Protein AF-A0A2P6FY05-F1 (afdb_monomer_lite)

Structure (mmCIF, N/CA/C/O backbone):
data_AF-A0A2P6FY05-F1
#
_entry.id   AF-A0A2P6FY05-F1
#
loop_
_atom_site.group_PDB
_atom_site.id
_atom_site.type_symbol
_atom_site.label_atom_id
_atom_site.label_alt_id
_atom_site.label_comp_id
_atom_site.label_asym_id
_atom_site.label_entity_id
_atom_site.label_seq_id
_atom_site.pdbx_PDB_ins_code
_atom_site.Cartn_x
_atom_site.Cartn_y
_atom_site.Cartn_z
_atom_site.occupancy
_atom_site.B_iso_or_equiv
_atom_site.auth_seq_id
_atom_site.auth_comp_id
_atom_site.auth_asym_id
_atom_site.auth_atom_id
_atom_site.pdbx_PDB_model_num
ATOM 1 N N . MET A 1 1 ? 7.593 13.419 13.887 1.00 57.44 1 MET A N 1
ATOM 2 C CA . MET A 1 1 ? 7.331 12.000 13.558 1.00 57.44 1 MET A CA 1
ATOM 3 C C . MET A 1 1 ? 6.502 11.847 12.281 1.00 57.44 1 MET A C 1
ATOM 5 O O . MET A 1 1 ? 6.950 11.138 11.397 1.00 57.44 1 MET A O 1
ATOM 9 N N . VAL A 1 2 ? 5.374 12.557 12.122 1.00 57.94 2 VAL A N 1
ATOM 10 C CA . VAL A 1 2 ? 4.539 12.503 10.896 1.00 57.94 2 VAL A CA 1
ATOM 11 C C . VAL A 1 2 ? 5.291 12.949 9.630 1.00 57.94 2 VAL A C 1
ATOM 13 O O . VAL A 1 2 ? 5.242 12.262 8.617 1.00 57.94 2 VAL A O 1
ATOM 16 N N . ILE A 1 3 ? 6.072 14.034 9.713 1.00 67.88 3 ILE A N 1
ATOM 17 C CA . ILE A 1 3 ? 6.825 14.588 8.569 1.00 67.88 3 ILE A CA 1
ATOM 18 C C . ILE A 1 3 ? 7.816 13.565 7.987 1.00 67.88 3 ILE A C 1
ATOM 20 O O . ILE A 1 3 ? 7.919 13.428 6.775 1.00 67.88 3 ILE A O 1
ATOM 24 N N . SER A 1 4 ? 8.498 12.799 8.845 1.00 71.50 4 SER A N 1
ATOM 25 C CA . SER A 1 4 ? 9.454 11.770 8.421 1.00 71.50 4 SER A CA 1
ATOM 26 C C . SER A 1 4 ? 8.785 10.608 7.682 1.00 71.50 4 SER A C 1
ATOM 28 O O . SER A 1 4 ? 9.407 9.996 6.825 1.00 71.50 4 SER A O 1
ATOM 30 N N . PHE A 1 5 ? 7.526 10.292 7.995 1.00 69.69 5 PHE A N 1
ATOM 31 C CA . PHE A 1 5 ? 6.798 9.220 7.316 1.00 69.69 5 PHE A CA 1
ATOM 32 C C . PHE A 1 5 ? 6.346 9.657 5.918 1.00 69.69 5 PHE A C 1
ATOM 34 O O . PHE A 1 5 ? 6.522 8.919 4.953 1.00 69.69 5 PHE A O 1
ATOM 41 N N . SER A 1 6 ? 5.836 10.887 5.794 1.00 71.75 6 SER A N 1
ATOM 42 C CA . SER A 1 6 ? 5.422 11.456 4.508 1.00 71.75 6 SER A CA 1
ATOM 43 C C . SER A 1 6 ? 6.583 11.586 3.523 1.00 71.75 6 SER A C 1
ATOM 45 O O . SER A 1 6 ? 6.415 11.278 2.348 1.00 71.75 6 SER A O 1
ATOM 47 N N . THR A 1 7 ? 7.776 11.983 3.980 1.00 77.06 7 THR A N 1
ATOM 48 C CA . THR A 1 7 ? 8.947 12.079 3.095 1.00 77.06 7 THR A CA 1
ATOM 49 C C . THR A 1 7 ? 9.402 10.710 2.599 1.00 77.06 7 THR A C 1
ATOM 51 O O . THR A 1 7 ? 9.647 10.548 1.405 1.00 77.06 7 THR A O 1
ATOM 54 N N . PHE A 1 8 ? 9.452 9.704 3.477 1.00 77.62 8 PHE A N 1
ATOM 55 C CA . PHE A 1 8 ? 9.765 8.326 3.087 1.00 77.62 8 PHE A CA 1
ATOM 56 C C . PHE A 1 8 ? 8.740 7.752 2.104 1.00 77.62 8 PHE A C 1
ATOM 58 O O . PHE A 1 8 ? 9.126 7.087 1.140 1.00 77.62 8 PHE A O 1
ATOM 65 N N . PHE A 1 9 ? 7.454 8.035 2.321 1.00 73.06 9 PHE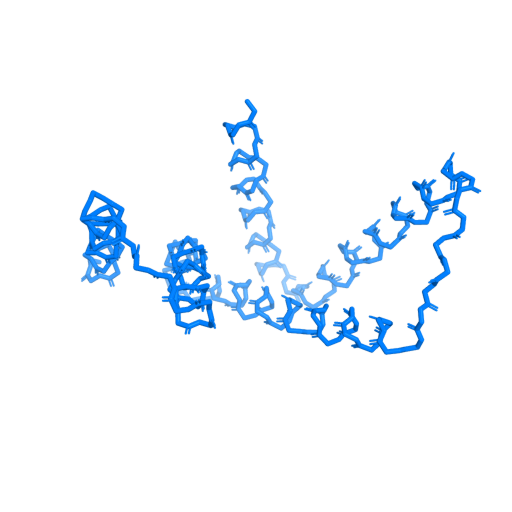 A N 1
ATOM 66 C CA . PHE A 1 9 ? 6.373 7.649 1.419 1.00 73.06 9 PHE A C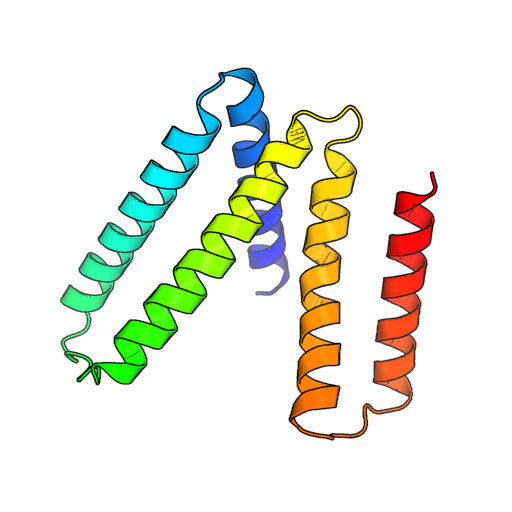A 1
ATOM 67 C C . PHE A 1 9 ? 6.572 8.265 0.029 1.00 73.06 9 PHE A C 1
ATOM 69 O O . PHE A 1 9 ? 6.672 7.526 -0.947 1.00 73.06 9 PHE A O 1
ATOM 76 N N . SER A 1 10 ? 6.735 9.589 -0.069 1.00 76.56 10 SER A N 1
ATOM 77 C CA . SER A 1 10 ? 6.911 10.274 -1.357 1.00 76.56 10 SER A CA 1
ATOM 78 C C . SER A 1 10 ? 8.157 9.812 -2.116 1.00 76.56 10 SER A C 1
ATOM 80 O O . SER A 1 10 ? 8.091 9.588 -3.323 1.00 76.56 10 SER A O 1
ATOM 82 N N . ILE A 1 11 ? 9.282 9.614 -1.417 1.00 78.62 11 ILE A N 1
ATOM 83 C CA . ILE A 1 11 ? 10.525 9.109 -2.025 1.00 78.62 11 ILE A CA 1
ATOM 84 C C . ILE A 1 11 ? 10.318 7.696 -2.578 1.00 78.62 11 ILE A C 1
ATOM 86 O O . ILE A 1 11 ? 10.708 7.411 -3.710 1.00 78.62 11 ILE A O 1
ATOM 90 N N . SER A 1 12 ? 9.671 6.822 -1.806 1.00 75.75 12 SER A N 1
ATOM 91 C CA . SER A 1 12 ? 9.385 5.450 -2.236 1.00 75.75 12 SER A CA 1
ATOM 92 C C . SER A 1 12 ? 8.446 5.423 -3.443 1.00 75.75 12 SER A C 1
ATOM 94 O O . SER A 1 12 ? 8.657 4.632 -4.359 1.00 75.75 12 SER A O 1
ATOM 96 N N . PHE A 1 13 ? 7.457 6.323 -3.486 1.00 71.56 13 PHE A N 1
ATOM 97 C CA . PHE A 1 13 ? 6.534 6.444 -4.614 1.00 71.56 13 PHE A CA 1
ATOM 98 C C . PHE A 1 13 ? 7.208 6.901 -5.897 1.00 71.56 13 PHE A C 1
ATOM 100 O O . PHE A 1 13 ? 7.016 6.282 -6.944 1.00 71.56 13 PHE A O 1
ATOM 107 N N . HIS A 1 14 ? 8.040 7.933 -5.806 1.00 74.12 14 HIS A N 1
ATOM 108 C CA . HIS A 1 14 ? 8.796 8.428 -6.948 1.00 74.12 14 HIS A CA 1
ATOM 109 C C . HIS A 1 14 ? 9.760 7.360 -7.493 1.00 74.12 14 HIS A C 1
ATOM 111 O O . HIS A 1 14 ? 9.848 7.147 -8.700 1.00 74.12 14 HIS A O 1
ATOM 117 N N . LEU A 1 15 ? 10.453 6.632 -6.608 1.00 72.88 15 LEU A N 1
ATOM 118 C CA . LEU A 1 15 ? 11.326 5.522 -7.007 1.00 72.88 15 LEU A CA 1
ATOM 119 C C . LEU A 1 15 ? 10.545 4.355 -7.627 1.00 72.88 15 LEU A C 1
ATOM 121 O O . LEU A 1 15 ? 11.023 3.763 -8.593 1.00 72.88 15 LEU A O 1
ATOM 125 N N . GLY A 1 16 ? 9.353 4.047 -7.109 1.00 68.12 16 GLY A N 1
ATOM 126 C CA . GLY A 1 16 ? 8.476 3.006 -7.645 1.00 68.12 16 GLY A CA 1
ATOM 127 C C . GLY A 1 16 ? 7.968 3.319 -9.052 1.00 68.12 16 GLY A C 1
ATOM 128 O O . GLY A 1 16 ? 8.025 2.454 -9.920 1.00 68.12 16 GLY A O 1
ATOM 129 N N . GLN A 1 17 ? 7.544 4.560 -9.312 1.00 66.75 17 GLN A N 1
ATOM 130 C CA . GLN A 1 17 ? 7.111 4.977 -10.651 1.00 66.75 17 GLN A CA 1
ATOM 131 C C . GLN A 1 17 ? 8.270 5.022 -11.657 1.00 66.75 17 GLN A C 1
ATOM 133 O O . GLN A 1 17 ? 8.097 4.656 -12.814 1.00 66.75 17 GLN A O 1
ATOM 138 N N . ASN A 1 18 ? 9.485 5.381 -11.233 1.00 67.50 18 ASN A N 1
ATOM 139 C CA . ASN A 1 18 ? 10.642 5.426 -12.135 1.00 67.50 18 ASN A CA 1
ATOM 140 C C . ASN A 1 18 ? 11.061 4.032 -12.667 1.00 67.50 18 ASN A C 1
ATOM 142 O O . ASN A 1 18 ? 11.731 3.922 -13.690 1.00 67.50 18 ASN A O 1
ATOM 146 N N . GLN A 1 19 ? 10.652 2.945 -12.002 1.00 58.19 19 GLN A N 1
ATOM 147 C CA . GLN A 1 19 ? 10.933 1.561 -12.426 1.00 58.19 19 GLN A CA 1
ATOM 148 C C . GLN A 1 19 ? 10.089 1.116 -13.636 1.00 58.19 19 GLN A C 1
ATOM 150 O O . GLN A 1 19 ? 10.451 0.153 -14.316 1.00 58.19 19 GLN A O 1
ATOM 155 N N . ILE A 1 20 ? 8.998 1.831 -13.925 1.00 56.75 20 ILE A N 1
ATOM 156 C CA . ILE A 1 20 ? 8.106 1.613 -15.075 1.00 56.75 20 ILE A CA 1
ATOM 157 C C . ILE A 1 20 ? 8.835 1.886 -16.389 1.00 56.75 20 ILE A C 1
ATOM 159 O O . ILE A 1 20 ? 8.754 1.098 -17.325 1.00 56.75 20 ILE A O 1
ATOM 163 N N . VAL A 1 21 ? 9.651 2.945 -16.419 1.00 58.06 21 VAL A N 1
ATOM 164 C CA . VAL A 1 21 ? 10.449 3.350 -17.590 1.00 58.06 21 VAL A CA 1
ATOM 165 C C . VAL A 1 21 ? 11.444 2.256 -18.014 1.00 58.06 21 VAL A C 1
ATOM 167 O O . VAL A 1 21 ? 11.869 2.208 -19.165 1.00 58.06 21 VAL A O 1
ATOM 170 N N . ILE A 1 22 ? 11.790 1.345 -17.098 1.00 58.59 22 ILE A N 1
ATOM 171 C CA . ILE A 1 22 ? 12.755 0.254 -17.300 1.00 58.59 22 ILE A CA 1
ATOM 172 C C . ILE A 1 22 ? 12.037 -1.088 -17.593 1.00 58.59 22 ILE A C 1
ATOM 174 O O . ILE A 1 22 ? 12.682 -2.075 -17.931 1.00 58.59 22 ILE A O 1
ATOM 178 N N . GLY A 1 23 ? 10.699 -1.152 -17.503 1.00 56.19 23 GLY A N 1
ATOM 179 C CA . GLY A 1 23 ? 9.902 -2.338 -17.860 1.00 56.19 23 GLY A CA 1
ATOM 180 C C . GLY A 1 23 ? 9.908 -3.486 -16.837 1.00 56.19 23 GLY A C 1
ATOM 181 O O . GLY A 1 23 ? 9.444 -4.584 -17.140 1.00 56.19 23 GLY A O 1
ATOM 182 N N . HIS A 1 24 ? 10.404 -3.261 -15.614 1.00 60.25 24 HIS A N 1
ATOM 183 C CA . HIS A 1 24 ? 10.550 -4.291 -14.568 1.00 60.25 24 HIS A CA 1
ATOM 184 C C . HIS A 1 24 ? 9.558 -4.142 -13.396 1.00 60.25 24 HIS A C 1
ATOM 186 O O . HIS A 1 24 ? 9.867 -4.494 -12.258 1.00 60.25 24 HIS A O 1
ATOM 192 N N . GLU A 1 25 ? 8.345 -3.655 -13.653 1.00 62.16 25 GLU A N 1
ATOM 193 C CA . GLU A 1 25 ? 7.341 -3.317 -12.624 1.00 62.16 25 GLU A CA 1
ATOM 194 C C . GLU A 1 25 ? 7.009 -4.487 -11.682 1.00 62.16 25 GLU A C 1
ATOM 196 O O . GLU A 1 25 ? 7.051 -4.369 -10.455 1.00 62.16 25 GLU A O 1
ATOM 201 N N . ILE A 1 26 ? 6.756 -5.659 -12.264 1.00 64.06 26 ILE A N 1
ATOM 202 C CA . ILE A 1 26 ? 6.406 -6.883 -11.530 1.00 64.06 26 ILE A CA 1
ATOM 203 C C . ILE A 1 26 ? 7.611 -7.430 -10.753 1.00 64.06 26 ILE A C 1
ATOM 205 O O . ILE A 1 26 ? 7.464 -7.938 -9.641 1.00 64.06 26 ILE A O 1
ATOM 209 N N . SER A 1 27 ? 8.815 -7.294 -11.314 1.00 65.00 27 SER A N 1
ATOM 210 C CA . SER A 1 27 ? 10.050 -7.765 -10.675 1.00 65.00 27 SER A CA 1
ATOM 211 C C . SER A 1 27 ? 10.405 -6.902 -9.464 1.00 65.00 27 SER A C 1
ATOM 213 O O . SER A 1 27 ? 10.737 -7.428 -8.404 1.00 65.00 27 SER A O 1
ATOM 215 N N . SER A 1 28 ? 10.267 -5.581 -9.588 1.00 68.69 28 SER A N 1
ATOM 216 C CA . SER A 1 28 ? 10.575 -4.624 -8.524 1.00 68.69 28 SER A CA 1
ATOM 217 C C . SER A 1 28 ? 9.679 -4.815 -7.297 1.00 68.69 28 SER A C 1
ATOM 219 O O . SER A 1 28 ? 10.172 -4.914 -6.171 1.00 68.69 28 SER A O 1
ATOM 221 N N . ASN A 1 29 ? 8.368 -4.986 -7.509 1.00 70.06 29 ASN A N 1
ATOM 222 C CA . ASN A 1 29 ? 7.427 -5.236 -6.415 1.00 70.06 29 ASN A CA 1
ATOM 223 C C . ASN A 1 29 ? 7.731 -6.569 -5.700 1.00 70.06 29 ASN A C 1
ATOM 225 O O . ASN A 1 29 ? 7.688 -6.650 -4.472 1.00 70.06 29 ASN A O 1
ATOM 229 N N . PHE A 1 30 ? 8.129 -7.603 -6.449 1.00 71.75 30 PHE A N 1
ATOM 230 C CA . PHE A 1 30 ? 8.544 -8.883 -5.872 1.00 71.75 30 PHE A CA 1
ATOM 231 C C . PHE A 1 30 ? 9.800 -8.751 -4.992 1.00 71.75 30 PHE A C 1
ATOM 233 O O . PHE A 1 30 ? 9.811 -9.232 -3.855 1.00 71.75 30 PHE A O 1
ATOM 240 N N . PHE A 1 31 ? 10.829 -8.036 -5.461 1.00 74.88 31 PHE A N 1
ATOM 241 C CA . PHE A 1 31 ? 12.046 -7.782 -4.678 1.00 74.88 31 PHE A CA 1
ATOM 242 C C . PHE A 1 31 ? 11.786 -6.926 -3.434 1.00 74.88 31 PHE A C 1
ATOM 244 O O . PHE A 1 31 ? 12.323 -7.229 -2.366 1.00 74.88 31 PHE A O 1
ATOM 251 N N . ALA A 1 32 ? 10.923 -5.911 -3.526 1.00 75.19 32 ALA A N 1
ATOM 252 C CA . ALA A 1 32 ? 10.532 -5.095 -2.377 1.00 75.19 32 ALA A CA 1
ATOM 253 C C . ALA A 1 32 ? 9.849 -5.937 -1.283 1.00 75.19 32 ALA A C 1
ATOM 255 O O . ALA A 1 32 ? 10.127 -5.770 -0.092 1.00 75.19 32 ALA A O 1
ATOM 256 N N . ARG A 1 33 ? 9.000 -6.897 -1.671 1.00 76.69 33 ARG A N 1
ATOM 257 C CA . ARG A 1 33 ? 8.333 -7.809 -0.727 1.00 76.69 33 ARG A CA 1
ATOM 258 C C . ARG A 1 33 ? 9.284 -8.852 -0.146 1.00 76.69 33 ARG A C 1
ATOM 260 O O . ARG A 1 33 ? 9.203 -9.116 1.051 1.00 76.69 33 ARG A O 1
ATOM 267 N N . LEU A 1 34 ? 10.223 -9.383 -0.932 1.00 79.31 34 LEU A N 1
ATOM 268 C CA . LEU A 1 34 ? 11.296 -10.237 -0.408 1.00 79.31 34 LEU A CA 1
ATOM 269 C C . LEU A 1 34 ? 12.135 -9.501 0.642 1.00 79.31 34 LEU A C 1
ATOM 271 O O . LEU A 1 34 ? 12.362 -10.037 1.726 1.00 79.31 34 LEU A O 1
ATOM 275 N N . ALA A 1 35 ? 12.528 -8.255 0.367 1.00 81.69 35 ALA A N 1
ATOM 276 C CA . ALA A 1 35 ? 13.256 -7.426 1.325 1.00 81.69 35 ALA A CA 1
ATOM 277 C C . ALA A 1 35 ? 12.449 -7.197 2.617 1.00 81.69 35 ALA A C 1
ATOM 279 O O . ALA A 1 35 ? 13.001 -7.302 3.714 1.00 81.69 35 ALA A O 1
ATOM 280 N N . ALA A 1 36 ? 11.137 -6.960 2.505 1.00 81.25 36 ALA A N 1
ATOM 281 C CA . ALA A 1 36 ? 10.251 -6.817 3.659 1.00 81.25 36 ALA A CA 1
ATOM 282 C C . ALA A 1 36 ? 10.144 -8.109 4.491 1.00 81.25 36 ALA A C 1
ATOM 284 O O . ALA A 1 36 ? 10.201 -8.044 5.719 1.00 81.25 36 ALA A O 1
ATOM 285 N N . ILE A 1 37 ? 10.041 -9.281 3.849 1.00 83.81 37 ILE A N 1
ATOM 286 C CA . ILE A 1 37 ? 10.024 -10.588 4.533 1.00 83.81 37 ILE A CA 1
ATOM 287 C C . ILE A 1 37 ? 11.351 -10.835 5.256 1.00 83.81 37 ILE A C 1
ATOM 289 O O . ILE A 1 37 ? 11.344 -11.264 6.407 1.00 83.81 37 ILE A O 1
ATOM 293 N N . ILE A 1 38 ? 12.484 -10.528 4.617 1.00 84.44 38 ILE A N 1
ATOM 294 C CA . ILE A 1 38 ? 13.816 -10.662 5.223 1.00 84.44 38 ILE A CA 1
ATOM 295 C C . ILE A 1 38 ? 13.936 -9.758 6.454 1.00 84.44 38 ILE A C 1
ATOM 297 O O . ILE A 1 38 ? 14.351 -10.220 7.514 1.00 84.44 38 ILE A O 1
ATOM 301 N N . LEU A 1 39 ? 13.524 -8.491 6.353 1.00 85.00 39 LEU A N 1
ATOM 302 C CA . LEU A 1 39 ? 13.518 -7.562 7.487 1.00 85.00 39 LEU A CA 1
ATOM 303 C C . LEU A 1 39 ? 12.597 -8.032 8.617 1.00 85.00 39 LEU A C 1
ATOM 305 O O . LEU A 1 39 ? 12.993 -7.975 9.782 1.00 85.00 39 LEU A O 1
ATOM 309 N N . LEU A 1 40 ? 11.402 -8.529 8.289 1.00 82.31 40 LEU A N 1
ATOM 310 C CA . LEU A 1 40 ? 10.480 -9.111 9.266 1.00 82.31 40 LEU A CA 1
ATOM 311 C C . LEU A 1 40 ? 11.082 -10.333 9.956 1.00 82.31 40 LEU A C 1
ATOM 313 O O . LEU A 1 40 ? 10.969 -10.443 11.173 1.00 82.31 40 LEU A O 1
ATOM 317 N N . LEU A 1 41 ? 11.755 -11.216 9.215 1.00 82.38 41 LE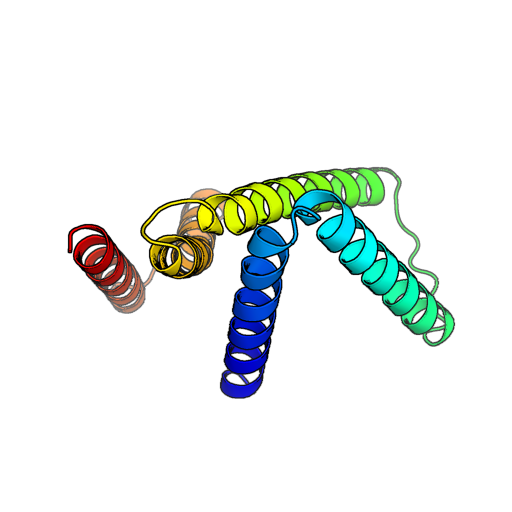U A N 1
ATOM 318 C CA . LEU A 1 41 ? 12.456 -12.370 9.777 1.00 82.38 41 LEU A CA 1
ATOM 319 C C . LEU A 1 41 ? 13.589 -11.931 10.702 1.00 82.38 41 LEU A C 1
ATOM 321 O O . LEU A 1 41 ? 13.656 -12.418 11.824 1.00 82.38 41 LEU A O 1
ATOM 325 N N . ILE A 1 42 ? 14.425 -10.973 10.291 1.00 85.12 42 ILE A N 1
ATOM 326 C CA . ILE A 1 42 ? 15.502 -10.418 11.129 1.00 85.12 42 ILE A CA 1
ATOM 327 C C . ILE A 1 42 ? 14.925 -9.824 12.418 1.00 85.12 42 ILE A C 1
ATOM 329 O O . ILE A 1 42 ? 15.429 -10.085 13.513 1.00 85.12 42 ILE A O 1
ATOM 333 N N . PHE A 1 43 ? 13.849 -9.043 12.309 1.00 81.88 43 PHE A N 1
ATOM 334 C CA . PHE A 1 43 ? 13.209 -8.424 13.464 1.00 81.88 43 PHE A CA 1
ATOM 335 C C . PHE A 1 43 ? 12.555 -9.467 14.377 1.00 81.88 43 PHE A C 1
ATOM 337 O O . PHE A 1 43 ? 12.705 -9.393 15.595 1.00 81.88 43 PHE A O 1
ATOM 344 N N . SER A 1 44 ? 11.898 -10.474 13.798 1.00 77.75 44 SER A N 1
ATOM 345 C CA . SER A 1 44 ? 11.306 -11.597 14.527 1.00 77.75 44 SER A CA 1
ATOM 346 C C . SER A 1 44 ? 12.356 -12.495 15.174 1.00 77.75 44 SER A C 1
ATOM 348 O O . SER A 1 44 ? 12.063 -13.095 16.196 1.00 77.75 44 SER A O 1
ATOM 350 N N . PHE A 1 45 ? 13.558 -12.609 14.610 1.00 76.75 45 PHE A N 1
ATOM 351 C CA . PHE A 1 45 ? 14.643 -13.385 15.210 1.00 76.75 45 PHE A CA 1
ATOM 352 C C . PHE A 1 45 ? 15.277 -12.636 16.386 1.00 76.75 45 PHE A C 1
ATOM 354 O O . PHE A 1 45 ? 15.708 -13.242 17.364 1.00 76.75 45 PHE A O 1
ATOM 361 N N . ARG A 1 46 ? 15.303 -11.298 16.311 1.00 79.94 46 ARG A N 1
ATOM 362 C CA . ARG A 1 46 ? 15.790 -10.431 17.391 1.00 79.94 46 ARG A CA 1
ATOM 363 C C . ARG A 1 46 ? 14.797 -10.316 18.550 1.00 79.94 46 ARG A C 1
ATOM 365 O O . ARG A 1 46 ? 15.220 -10.123 19.685 1.00 79.94 46 ARG A O 1
ATOM 372 N N . ASN A 1 47 ? 13.499 -10.444 18.277 1.00 70.38 47 ASN A N 1
ATOM 373 C CA . ASN A 1 47 ? 12.452 -10.485 19.293 1.00 70.38 47 ASN A CA 1
ATOM 374 C C . ASN A 1 47 ? 12.116 -11.945 19.639 1.00 70.38 47 ASN A C 1
ATOM 376 O O . ASN A 1 47 ? 11.415 -12.624 18.902 1.00 70.38 47 ASN A O 1
ATOM 380 N N . THR A 1 48 ? 12.556 -12.429 20.799 1.00 56.97 48 THR A N 1
ATOM 381 C CA . THR A 1 48 ? 12.386 -13.824 21.265 1.00 56.97 48 THR A CA 1
ATOM 382 C C . THR A 1 48 ? 10.944 -14.225 21.615 1.00 56.97 48 THR A C 1
ATOM 384 O O . THR A 1 48 ? 10.704 -15.295 22.175 1.00 56.97 48 THR A O 1
ATOM 387 N N . HIS A 1 49 ? 9.955 -13.400 21.274 1.00 60.44 49 HIS A N 1
ATOM 388 C CA . HIS A 1 49 ? 8.545 -13.752 21.367 1.00 60.44 49 HIS A CA 1
ATOM 389 C C . HIS A 1 49 ? 8.074 -14.331 20.036 1.00 60.44 49 HIS A C 1
ATOM 391 O O . HIS A 1 49 ? 7.584 -13.610 19.167 1.00 60.44 49 HIS A O 1
ATOM 397 N N . PHE A 1 50 ? 8.177 -15.654 19.898 1.00 57.12 50 PHE A N 1
ATOM 398 C CA . PHE A 1 50 ? 7.470 -16.373 18.842 1.00 57.12 50 PHE A CA 1
ATOM 399 C C . PHE A 1 50 ? 5.971 -16.085 18.973 1.00 57.12 50 PHE A C 1
ATOM 401 O O . PHE A 1 50 ? 5.300 -16.556 19.897 1.00 57.12 50 PHE A O 1
ATOM 408 N N . LEU A 1 51 ? 5.446 -15.270 18.058 1.00 64.25 51 LEU A N 1
ATOM 409 C CA . LEU A 1 51 ? 4.020 -15.000 17.953 1.00 64.25 51 LEU A CA 1
ATOM 410 C C . LEU A 1 51 ? 3.320 -16.326 17.647 1.00 64.25 51 LEU A C 1
ATOM 412 O O . LEU A 1 51 ? 3.499 -16.903 16.575 1.00 64.25 51 LEU A O 1
ATOM 416 N N . LYS A 1 52 ? 2.522 -16.828 18.596 1.00 69.94 52 LYS A N 1
ATOM 417 C CA . LYS A 1 52 ? 1.612 -17.955 18.357 1.00 69.94 52 LYS A CA 1
ATOM 418 C C . LYS A 1 52 ? 0.515 -17.491 17.402 1.00 69.94 52 LYS A C 1
ATOM 420 O O . LYS A 1 52 ? -0.543 -17.033 17.829 1.00 69.94 52 LYS A O 1
ATOM 425 N N . LEU A 1 53 ? 0.800 -17.580 16.110 1.00 69.81 53 LEU A N 1
ATOM 426 C CA . LEU A 1 53 ? -0.131 -17.243 15.046 1.00 69.81 53 LEU A CA 1
ATOM 427 C C . LEU A 1 53 ? -1.138 -18.381 14.891 1.00 69.81 53 LEU A C 1
ATOM 429 O O . LEU A 1 53 ? -0.773 -19.538 14.686 1.00 69.81 53 LEU A O 1
ATOM 433 N N . ARG A 1 54 ? -2.424 -18.055 14.995 1.00 83.62 54 ARG A N 1
ATOM 434 C CA . ARG A 1 54 ? -3.494 -19.002 14.663 1.00 83.62 54 ARG A CA 1
ATOM 435 C C . ARG A 1 54 ? -3.616 -19.102 13.137 1.00 83.62 54 ARG A C 1
ATOM 437 O O . ARG A 1 54 ? -3.428 -18.089 12.463 1.00 83.62 54 ARG A O 1
ATOM 444 N N . PRO A 1 55 ? -4.024 -20.252 12.576 1.00 81.75 55 PRO A N 1
ATOM 445 C CA . PRO A 1 55 ? -4.175 -20.411 11.126 1.00 81.75 55 PRO A CA 1
ATOM 446 C C . PRO A 1 55 ? -5.124 -19.371 10.509 1.00 81.75 55 PRO A C 1
ATOM 448 O O . PRO A 1 55 ? -4.864 -18.865 9.423 1.00 81.75 55 PRO A O 1
ATOM 451 N N . ILE A 1 56 ? -6.167 -18.963 11.241 1.00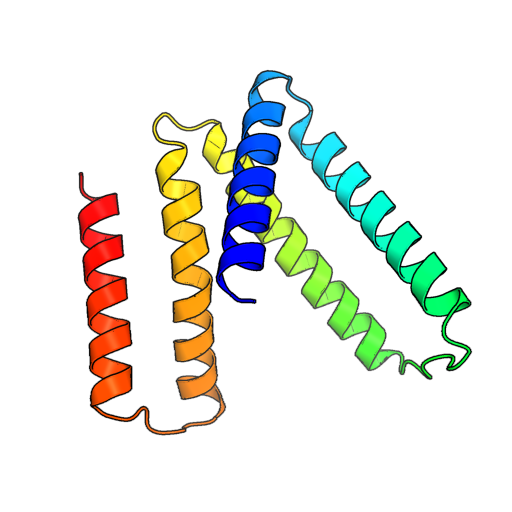 87.25 56 ILE A N 1
ATOM 452 C CA . ILE A 1 56 ? -7.088 -17.907 10.798 1.00 87.25 56 ILE A CA 1
ATOM 453 C C . ILE A 1 56 ? -6.399 -16.538 10.661 1.00 87.25 56 ILE A C 1
ATOM 455 O O . ILE A 1 56 ? -6.700 -15.780 9.745 1.00 87.25 56 ILE A O 1
ATOM 459 N N . GLN A 1 57 ? -5.445 -16.229 11.544 1.00 83.12 57 GLN A N 1
ATOM 460 C CA . GLN A 1 57 ? -4.687 -14.979 11.495 1.00 83.12 57 GLN A CA 1
ATOM 461 C C . GLN A 1 57 ? -3.742 -14.995 10.298 1.00 83.12 57 GLN A C 1
ATOM 463 O O . GLN A 1 57 ? -3.666 -14.008 9.580 1.00 83.12 57 GLN A O 1
ATOM 468 N N . ILE A 1 58 ? -3.092 -16.132 10.031 1.00 82.62 58 ILE A N 1
ATOM 469 C CA . ILE A 1 58 ? -2.245 -16.307 8.845 1.00 82.62 58 ILE A CA 1
ATOM 470 C C . ILE A 1 58 ? -3.064 -16.081 7.569 1.00 82.62 58 ILE A C 1
ATOM 472 O O . ILE A 1 58 ? -2.630 -15.332 6.699 1.00 82.62 58 ILE A O 1
ATOM 476 N N . PHE A 1 59 ? -4.268 -16.651 7.480 1.00 85.31 59 PHE A N 1
ATOM 477 C CA . PHE A 1 59 ? -5.148 -16.449 6.326 1.00 85.31 59 PHE A CA 1
ATOM 478 C C . PHE A 1 59 ? -5.541 -14.975 6.134 1.00 85.31 59 PHE A C 1
ATOM 480 O O . PHE A 1 59 ? -5.472 -14.458 5.021 1.00 85.31 59 PHE A O 1
ATOM 487 N N . ILE A 1 60 ? -5.880 -14.271 7.218 1.00 84.25 60 ILE A N 1
ATOM 488 C CA . ILE A 1 60 ? -6.186 -12.832 7.189 1.00 84.25 60 ILE A CA 1
ATOM 489 C C . ILE A 1 60 ? -4.970 -12.004 6.756 1.00 84.25 60 ILE A C 1
ATOM 491 O O . ILE A 1 60 ? -5.120 -11.098 5.939 1.00 84.25 60 ILE A O 1
ATOM 495 N N . LEU A 1 61 ? -3.769 -12.324 7.251 1.00 82.81 61 LEU A N 1
ATOM 496 C CA . LEU A 1 61 ? -2.535 -11.653 6.832 1.00 82.81 61 LEU A CA 1
ATOM 497 C C . LEU A 1 61 ? -2.240 -11.880 5.345 1.00 82.81 61 LEU A C 1
ATOM 499 O O . LEU A 1 61 ? -1.838 -10.942 4.661 1.00 82.81 61 LEU A O 1
ATOM 503 N N . ILE A 1 62 ? -2.454 -13.098 4.841 1.00 83.00 62 ILE A N 1
ATOM 504 C CA . ILE A 1 62 ? -2.288 -13.412 3.417 1.00 83.00 62 ILE A CA 1
ATOM 505 C C . ILE A 1 62 ? -3.275 -12.595 2.588 1.00 83.00 62 ILE A C 1
ATOM 507 O O . ILE A 1 62 ? -2.866 -11.945 1.632 1.00 83.00 62 ILE A O 1
ATOM 511 N N . PHE A 1 63 ? -4.553 -12.572 2.971 1.00 85.94 63 PHE A N 1
ATOM 512 C CA . PHE A 1 63 ? -5.569 -11.814 2.246 1.00 85.94 63 PHE A CA 1
ATOM 513 C C . PHE A 1 63 ? -5.271 -10.309 2.245 1.00 85.94 63 PHE A C 1
ATOM 515 O O . PHE A 1 63 ? -5.316 -9.671 1.195 1.00 85.94 63 PHE A O 1
ATOM 522 N N . MET A 1 64 ? -4.886 -9.758 3.399 1.00 84.00 64 MET A N 1
ATOM 523 C CA . MET A 1 64 ? -4.451 -8.367 3.529 1.00 84.00 64 MET A CA 1
ATOM 524 C C . MET A 1 64 ? -3.236 -8.073 2.639 1.00 84.00 64 MET A C 1
ATOM 526 O O . MET A 1 64 ? -3.234 -7.076 1.923 1.00 84.00 64 MET A O 1
ATOM 530 N N . GLY A 1 65 ? -2.227 -8.949 2.637 1.00 80.94 65 GLY A N 1
ATOM 531 C CA . GLY A 1 65 ? -1.036 -8.803 1.801 1.00 80.94 65 GLY A CA 1
ATOM 532 C C . GLY A 1 65 ? -1.337 -8.903 0.303 1.00 80.94 65 GLY A C 1
ATOM 533 O O . GLY A 1 65 ? -0.800 -8.126 -0.485 1.00 80.94 65 GLY A O 1
ATOM 534 N N . CYS A 1 66 ? -2.224 -9.810 -0.107 1.00 83.44 66 CYS A N 1
ATOM 535 C CA . CYS A 1 66 ? -2.681 -9.918 -1.493 1.00 83.44 66 CYS A CA 1
ATOM 536 C C . CYS A 1 66 ? -3.449 -8.668 -1.938 1.00 83.44 66 CYS A C 1
ATOM 538 O O . CYS A 1 66 ? -3.175 -8.135 -3.008 1.00 83.44 66 CYS A O 1
ATOM 540 N N . ALA A 1 67 ? -4.366 -8.161 -1.113 1.00 83.56 67 ALA A N 1
ATOM 541 C CA . ALA A 1 67 ? -5.099 -6.937 -1.425 1.00 83.56 67 ALA A CA 1
ATOM 542 C C . ALA A 1 67 ? -4.159 -5.720 -1.530 1.00 83.56 67 ALA A C 1
ATOM 544 O O . ALA A 1 67 ? -4.258 -4.940 -2.475 1.00 83.56 67 ALA A O 1
ATOM 545 N N . ASP A 1 68 ? -3.204 -5.599 -0.605 1.00 81.38 68 ASP A N 1
ATOM 546 C CA . ASP A 1 68 ? -2.220 -4.513 -0.572 1.00 81.38 68 ASP A CA 1
ATOM 547 C C . ASP A 1 68 ? -1.242 -4.570 -1.759 1.00 81.38 68 ASP A C 1
ATOM 549 O O . ASP A 1 68 ? -0.962 -3.560 -2.404 1.00 81.38 68 ASP A O 1
ATOM 553 N N . THR A 1 69 ? -0.756 -5.763 -2.116 1.00 78.94 69 THR A N 1
ATOM 554 C CA . THR A 1 69 ? 0.092 -5.948 -3.308 1.00 78.94 69 THR A CA 1
ATOM 555 C C . THR A 1 69 ? -0.658 -5.636 -4.595 1.00 78.94 69 THR A C 1
ATOM 557 O O . THR A 1 69 ? -0.089 -4.994 -5.478 1.00 78.94 69 THR A O 1
ATOM 560 N N . PHE A 1 70 ? -1.924 -6.038 -4.700 1.00 80.88 70 PHE A N 1
ATOM 561 C CA . PHE A 1 70 ? -2.765 -5.734 -5.853 1.00 80.88 70 PHE A CA 1
ATOM 562 C C . PHE A 1 70 ? -2.999 -4.226 -5.996 1.00 80.88 70 PHE A C 1
ATOM 564 O O . PHE A 1 70 ? -2.766 -3.670 -7.069 1.00 80.88 70 PHE A O 1
ATOM 571 N N . ALA A 1 71 ? -3.351 -3.548 -4.900 1.00 78.50 71 ALA A N 1
ATOM 572 C CA . ALA A 1 71 ? -3.536 -2.100 -4.873 1.00 78.50 71 ALA A CA 1
ATOM 573 C C . ALA A 1 71 ? -2.256 -1.347 -5.273 1.00 78.50 71 ALA A C 1
ATOM 575 O O . ALA A 1 71 ? -2.299 -0.474 -6.140 1.00 78.50 71 ALA A O 1
ATOM 576 N N . LEU A 1 72 ? -1.104 -1.725 -4.708 1.00 74.62 72 LEU A N 1
ATOM 577 C CA . LEU A 1 72 ? 0.178 -1.109 -5.056 1.00 74.62 72 LEU A CA 1
ATOM 578 C C . LEU A 1 72 ? 0.595 -1.390 -6.503 1.00 74.62 72 LEU A C 1
ATOM 580 O O . LEU A 1 72 ? 1.158 -0.509 -7.142 1.00 74.62 72 LEU A O 1
ATOM 584 N N . THR A 1 73 ? 0.292 -2.571 -7.046 1.00 74.19 73 THR A N 1
ATOM 585 C CA . THR A 1 73 ? 0.597 -2.888 -8.453 1.00 74.19 73 THR A CA 1
ATOM 586 C C . THR A 1 73 ? -0.236 -2.031 -9.401 1.00 74.19 73 THR A C 1
ATOM 588 O O . THR A 1 73 ? 0.318 -1.463 -10.335 1.00 74.19 73 THR A O 1
ATOM 591 N N . ILE A 1 74 ? -1.538 -1.865 -9.133 1.00 73.38 74 ILE A N 1
ATOM 592 C CA . ILE A 1 74 ? -2.405 -0.952 -9.901 1.00 73.38 74 ILE A CA 1
ATOM 593 C C . ILE A 1 74 ? -1.885 0.485 -9.810 1.00 73.38 74 ILE A C 1
ATOM 595 O O . ILE A 1 74 ? -1.843 1.200 -10.810 1.00 73.38 74 ILE A O 1
ATOM 599 N N . MET A 1 75 ? -1.462 0.905 -8.618 1.00 72.12 75 MET A N 1
ATOM 600 C CA . MET A 1 75 ? -0.958 2.254 -8.409 1.00 72.12 75 MET A CA 1
ATOM 601 C C . MET A 1 75 ? 0.363 2.514 -9.139 1.00 72.12 75 MET A C 1
ATOM 603 O O . MET A 1 75 ? 0.519 3.582 -9.726 1.00 72.12 75 MET A O 1
ATOM 607 N N . VAL A 1 76 ? 1.307 1.569 -9.106 1.00 70.50 76 VAL A N 1
ATOM 608 C CA . VAL A 1 76 ? 2.550 1.669 -9.882 1.00 70.50 76 VAL A CA 1
ATOM 609 C C . VAL A 1 76 ? 2.208 1.670 -11.366 1.00 70.50 76 VAL A C 1
ATOM 611 O O . VAL A 1 76 ? 2.615 2.587 -12.057 1.00 70.50 76 VAL A O 1
ATOM 614 N N . TYR A 1 77 ? 1.349 0.767 -11.838 1.00 69.19 77 TYR A N 1
ATOM 615 C CA . TYR A 1 77 ? 0.935 0.726 -13.242 1.00 69.19 77 TYR A CA 1
ATOM 616 C C . TYR A 1 77 ? 0.306 2.044 -13.733 1.00 69.19 77 TYR A C 1
ATOM 618 O O . TYR A 1 77 ? 0.486 2.428 -14.888 1.00 69.19 77 TYR A O 1
ATOM 626 N N . SER A 1 78 ? -0.362 2.796 -12.848 1.00 66.62 78 SER A N 1
ATOM 627 C CA . SER A 1 78 ? -0.880 4.139 -13.147 1.00 66.62 78 SER A CA 1
ATOM 628 C C . SER A 1 78 ? 0.202 5.140 -13.585 1.00 66.62 78 SER A C 1
ATOM 630 O O . SER A 1 78 ? -0.140 6.152 -14.192 1.00 66.62 78 SER A O 1
ATOM 632 N N . GLY A 1 79 ? 1.484 4.881 -13.310 1.00 64.38 79 GLY A N 1
ATOM 633 C CA . GLY A 1 79 ? 2.603 5.696 -13.787 1.00 64.38 79 GLY A CA 1
ATOM 634 C C . GLY A 1 79 ? 2.919 5.537 -15.283 1.00 64.38 79 GLY A C 1
ATOM 635 O O . GLY A 1 79 ? 3.672 6.346 -15.811 1.00 64.38 79 GLY A O 1
ATOM 636 N N . ASN A 1 80 ? 2.327 4.555 -15.981 1.00 64.12 80 ASN A N 1
ATOM 637 C CA . ASN A 1 80 ? 2.371 4.464 -17.452 1.00 64.12 80 ASN A CA 1
ATOM 638 C C . ASN A 1 80 ? 1.422 5.456 -18.147 1.00 64.12 80 ASN A C 1
ATOM 640 O O . ASN A 1 80 ? 1.524 5.661 -19.357 1.00 64.12 80 ASN A O 1
ATOM 644 N N . PHE A 1 81 ? 0.466 6.041 -17.419 1.00 66.31 81 PHE A N 1
ATOM 645 C CA . PHE A 1 81 ? -0.481 6.998 -17.984 1.00 66.31 81 PHE A CA 1
ATOM 646 C C . PHE A 1 81 ? 0.105 8.411 -17.992 1.00 66.31 81 PHE A C 1
ATOM 648 O O . PHE A 1 81 ? 0.960 8.754 -17.182 1.00 66.31 81 PHE A O 1
ATOM 655 N N . SER A 1 82 ? -0.401 9.252 -18.895 1.00 58.31 82 SER A N 1
ATOM 656 C CA . SER A 1 82 ? 0.088 10.611 -19.163 1.00 58.31 82 SER A CA 1
ATOM 657 C C . SER A 1 82 ? 0.141 11.546 -17.944 1.00 58.31 82 SER A C 1
ATOM 659 O O . SER A 1 82 ? 0.860 12.536 -17.997 1.00 58.31 82 SER A O 1
ATOM 661 N N . ASN A 1 83 ? -0.560 11.215 -16.850 1.00 63.03 83 ASN A N 1
ATOM 662 C CA . ASN A 1 83 ? -0.604 11.985 -15.602 1.00 63.03 83 ASN A CA 1
ATOM 663 C C . ASN A 1 83 ? -0.243 11.101 -14.380 1.00 63.03 83 ASN A C 1
ATOM 665 O O . ASN A 1 83 ? -1.135 10.711 -13.620 1.00 63.03 83 ASN A O 1
ATOM 669 N N . PRO A 1 84 ? 1.045 10.780 -14.149 1.00 62.06 84 PRO A N 1
ATOM 670 C CA . PRO A 1 84 ? 1.485 9.925 -13.036 1.00 62.06 84 PRO A CA 1
ATOM 671 C C . PRO A 1 84 ? 1.220 10.537 -11.647 1.00 62.06 84 PRO A C 1
ATOM 673 O O . PRO A 1 84 ? 1.148 9.822 -10.645 1.00 62.06 84 PRO A O 1
ATOM 676 N N . GLU A 1 85 ? 1.026 11.855 -11.575 1.00 66.81 85 GLU A N 1
ATOM 677 C CA . GLU A 1 85 ? 0.729 12.591 -10.340 1.00 66.81 85 GLU A CA 1
ATOM 678 C C . GLU A 1 85 ? -0.631 12.209 -9.737 1.00 66.81 85 GLU A C 1
ATOM 680 O O . GLU A 1 85 ? -0.776 12.145 -8.512 1.00 66.81 85 GLU A O 1
ATOM 685 N N . LEU A 1 86 ? -1.605 11.847 -10.583 1.00 66.00 86 LEU A N 1
ATOM 686 C CA . LEU A 1 86 ? -2.938 11.421 -10.146 1.00 66.00 86 LEU A CA 1
ATOM 687 C C . LEU A 1 86 ? -2.890 10.140 -9.305 1.00 66.00 86 LEU A C 1
ATOM 689 O O . LEU A 1 86 ? -3.743 9.938 -8.437 1.00 66.00 86 LEU A O 1
ATOM 693 N N . SER A 1 87 ? -1.865 9.299 -9.480 1.00 65.69 87 SER A N 1
ATOM 694 C CA . SER A 1 87 ? -1.714 8.098 -8.661 1.00 65.69 87 SER A CA 1
ATOM 695 C C . SER A 1 87 ? -1.443 8.466 -7.195 1.00 65.69 87 SER A C 1
ATOM 697 O O . SER A 1 87 ? -2.109 7.939 -6.304 1.00 65.69 87 SER A O 1
ATOM 699 N N . SER A 1 88 ? -0.550 9.425 -6.926 1.00 67.69 88 SER A N 1
ATOM 700 C CA . SER A 1 88 ? -0.234 9.903 -5.568 1.00 67.69 88 SER A CA 1
ATOM 701 C C . SER A 1 88 ? -1.447 10.553 -4.891 1.00 67.69 88 SER A C 1
ATOM 703 O O . SER A 1 88 ? -1.724 10.330 -3.705 1.00 67.69 88 SER A O 1
ATOM 705 N N . VAL A 1 89 ? -2.235 11.290 -5.678 1.00 71.75 89 VAL A N 1
ATOM 706 C CA . VAL A 1 89 ? -3.499 11.890 -5.239 1.00 71.75 89 VAL A CA 1
ATOM 707 C C . VAL A 1 89 ? -4.501 10.799 -4.848 1.00 71.75 89 VAL A C 1
ATOM 709 O O . VAL A 1 89 ? -5.059 10.840 -3.750 1.00 71.75 89 VAL A O 1
ATOM 712 N N . SER A 1 90 ? -4.663 9.769 -5.685 1.00 69.88 90 SER A N 1
ATOM 713 C CA . SER A 1 90 ? -5.542 8.631 -5.392 1.00 69.88 90 SER A CA 1
ATOM 714 C C . SER A 1 90 ? -5.097 7.852 -4.146 1.00 69.88 90 SER A C 1
ATOM 716 O O . SER A 1 90 ? -5.927 7.522 -3.300 1.00 69.88 90 SER A O 1
ATOM 718 N N . ALA A 1 91 ? -3.793 7.652 -3.935 1.00 71.25 91 ALA A N 1
ATOM 719 C CA . ALA A 1 91 ? -3.282 6.988 -2.736 1.00 71.25 91 ALA A CA 1
ATOM 720 C C . ALA A 1 91 ? -3.559 7.784 -1.456 1.00 71.25 91 ALA A C 1
ATOM 722 O O . ALA A 1 91 ? -3.871 7.204 -0.416 1.00 71.25 91 ALA A O 1
ATOM 723 N N . SER A 1 92 ? -3.537 9.115 -1.536 1.00 73.19 92 SER A N 1
ATOM 724 C CA . SER A 1 92 ? -3.931 9.976 -0.417 1.00 73.19 92 SER A CA 1
ATOM 725 C C . SER A 1 92 ? -5.421 9.831 -0.063 1.00 73.19 92 SER A C 1
ATOM 727 O O . SER A 1 92 ? -5.782 9.937 1.111 1.00 73.19 92 SER A O 1
ATOM 729 N N . THR A 1 93 ? -6.293 9.504 -1.030 1.00 74.31 93 THR A N 1
ATOM 730 C CA . THR A 1 93 ? -7.721 9.232 -0.750 1.00 74.31 93 THR A CA 1
ATOM 731 C C . THR A 1 93 ? -7.952 7.933 0.017 1.00 74.31 93 THR A C 1
ATOM 733 O O . THR A 1 93 ? -8.935 7.834 0.752 1.00 74.31 93 THR A O 1
ATOM 736 N N . PHE A 1 94 ? -7.047 6.952 -0.079 1.00 75.94 94 PHE A N 1
ATOM 737 C CA . PHE A 1 94 ? -7.184 5.673 0.626 1.00 75.94 94 PHE A CA 1
ATOM 738 C C . PHE A 1 94 ? -7.279 5.861 2.148 1.00 75.94 94 PHE A C 1
ATOM 740 O O . PHE A 1 94 ? -8.075 5.197 2.820 1.00 75.94 94 PHE A O 1
ATOM 747 N N . GLY A 1 95 ? -6.541 6.833 2.696 1.00 74.81 95 GLY A N 1
ATOM 748 C CA . GLY A 1 95 ? -6.644 7.206 4.108 1.00 74.81 95 GLY A CA 1
ATOM 749 C C . GLY A 1 95 ? -8.047 7.694 4.491 1.00 74.81 95 GLY A C 1
ATOM 750 O O . GLY A 1 95 ? -8.576 7.294 5.527 1.00 74.81 95 GLY A O 1
ATOM 751 N N . LEU A 1 96 ? -8.698 8.483 3.630 1.00 75.56 96 LEU A N 1
ATOM 752 C CA . LEU A 1 96 ? -10.077 8.941 3.843 1.00 75.56 96 LEU A CA 1
ATOM 753 C C . LEU A 1 96 ? -11.093 7.807 3.709 1.00 75.56 96 LEU A C 1
ATOM 755 O O . LEU A 1 96 ? -12.013 7.717 4.521 1.00 75.56 96 LEU A O 1
ATOM 759 N N . ILE A 1 97 ? -10.914 6.921 2.724 1.00 78.44 97 ILE A N 1
ATOM 760 C CA . ILE A 1 97 ? -11.757 5.729 2.554 1.00 78.44 97 ILE A CA 1
ATOM 761 C C . ILE A 1 97 ? -11.696 4.870 3.816 1.00 78.44 97 ILE A C 1
ATOM 763 O O . ILE A 1 97 ? -12.726 4.390 4.275 1.00 78.44 97 ILE A O 1
ATOM 767 N N . THR A 1 98 ? -10.515 4.739 4.425 1.00 80.31 98 THR A N 1
ATOM 768 C CA . THR A 1 98 ? -10.338 4.001 5.682 1.00 80.31 98 THR A CA 1
ATOM 769 C C . THR A 1 98 ? -11.123 4.644 6.827 1.00 80.31 98 THR A C 1
ATOM 771 O O . THR A 1 98 ? -11.813 3.941 7.562 1.00 80.31 98 THR A O 1
ATOM 774 N N . ILE A 1 99 ? -11.087 5.976 6.955 1.00 79.69 99 ILE A N 1
ATOM 775 C CA . ILE A 1 99 ? -11.876 6.708 7.963 1.00 79.69 99 ILE A CA 1
ATOM 776 C C . ILE A 1 99 ? -13.378 6.483 7.743 1.00 79.69 99 ILE A C 1
ATOM 778 O O . ILE A 1 99 ? -14.108 6.206 8.697 1.00 79.69 99 ILE A O 1
ATOM 782 N N . LEU A 1 100 ? -13.839 6.556 6.491 1.00 79.50 100 LEU A N 1
ATOM 783 C CA . LEU A 1 100 ? -15.230 6.284 6.135 1.00 79.50 100 LEU A CA 1
ATOM 784 C C . LEU A 1 100 ? -15.617 4.841 6.487 1.00 79.50 100 LEU A C 1
ATOM 786 O O . LEU A 1 100 ? -16.671 4.615 7.078 1.00 79.50 100 LEU A O 1
ATOM 790 N N . LEU A 1 101 ? -14.751 3.871 6.177 1.00 79.19 101 LEU A N 1
ATOM 791 C CA . LEU A 1 101 ? -14.975 2.458 6.477 1.00 79.19 101 LEU A CA 1
ATOM 792 C C . LEU A 1 101 ? -15.103 2.223 7.980 1.00 79.19 101 LEU A C 1
ATOM 794 O O . LEU A 1 101 ? -16.013 1.523 8.408 1.00 79.19 101 LEU A O 1
ATOM 798 N N . VAL A 1 102 ? -14.225 2.829 8.783 1.00 81.38 102 VAL A N 1
ATOM 799 C CA . VAL A 1 102 ? -14.299 2.755 10.248 1.00 81.38 102 VAL A CA 1
ATOM 800 C C . VAL A 1 102 ? -15.620 3.338 10.734 1.00 81.38 102 VAL A C 1
ATOM 802 O O . VAL A 1 102 ? -16.312 2.691 11.513 1.00 81.38 102 VAL A O 1
ATOM 805 N N . CYS A 1 103 ? -16.020 4.504 10.225 1.00 79.69 103 CYS A N 1
ATOM 806 C CA . CYS A 1 103 ? -17.290 5.133 10.584 1.00 79.69 103 CYS A CA 1
ATOM 807 C C . CYS A 1 103 ? -18.500 4.240 10.238 1.00 79.69 103 CYS A C 1
ATOM 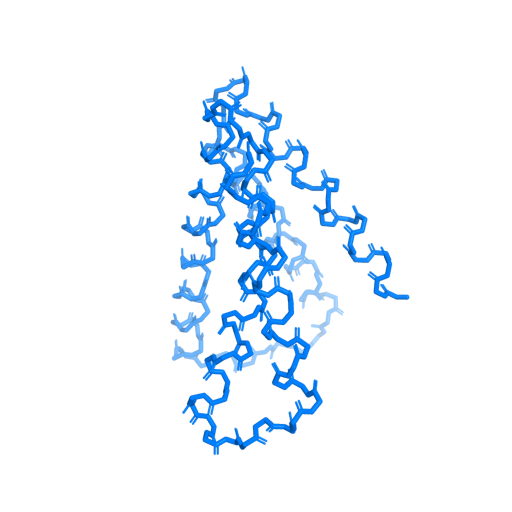809 O O . CYS A 1 103 ? -19.413 4.090 11.051 1.00 79.69 103 CYS A O 1
ATOM 811 N N . ILE A 1 104 ? -18.477 3.571 9.079 1.00 80.88 104 ILE A N 1
ATOM 812 C CA . ILE A 1 104 ? -19.529 2.637 8.646 1.00 80.88 104 ILE A CA 1
ATOM 813 C C . ILE A 1 104 ? -19.542 1.363 9.505 1.00 80.88 104 ILE A C 1
ATOM 815 O O . ILE A 1 104 ? -20.606 0.936 9.954 1.00 80.88 104 ILE A O 1
ATOM 819 N N . VAL A 1 105 ? -18.375 0.755 9.740 1.00 83.50 105 VAL A N 1
ATOM 820 C CA . VAL A 1 105 ? -18.233 -0.534 10.439 1.00 83.50 105 VAL A CA 1
ATOM 821 C C . VAL A 1 105 ? -18.494 -0.390 11.936 1.00 83.50 105 VAL A C 1
ATOM 823 O O . VAL A 1 105 ? -19.249 -1.178 12.502 1.00 83.50 105 VAL A O 1
ATOM 826 N N . TYR A 1 106 ? -17.906 0.621 12.578 1.00 79.19 106 TYR A N 1
ATOM 827 C CA . TYR A 1 106 ? -18.063 0.865 14.014 1.00 79.19 106 TYR A CA 1
ATOM 828 C C . TYR A 1 106 ? -19.337 1.648 14.350 1.00 79.19 106 TYR A C 1
ATOM 830 O O . TYR A 1 106 ? -19.687 1.758 15.523 1.00 79.19 106 TYR A O 1
ATOM 838 N N . ARG A 1 107 ? -20.056 2.172 13.342 1.00 74.31 107 ARG A N 1
ATOM 839 C CA . ARG A 1 107 ? -21.243 3.033 13.510 1.00 74.31 107 ARG A CA 1
ATOM 840 C C . ARG A 1 107 ? -21.001 4.226 14.444 1.00 74.31 107 ARG A C 1
ATOM 842 O O . ARG A 1 107 ? -21.941 4.763 15.033 1.00 74.31 107 ARG A O 1
ATOM 849 N N . GLU A 1 108 ? -19.750 4.652 14.584 1.00 72.75 108 GLU A N 1
ATOM 850 C CA . GLU A 1 108 ? -19.405 5.815 15.390 1.00 72.75 108 GLU A CA 1
ATOM 851 C C . GLU A 1 108 ? -19.703 7.091 14.612 1.00 72.75 108 GLU A C 1
ATOM 853 O O . GLU A 1 108 ? -19.367 7.221 13.435 1.00 72.75 108 GLU A O 1
ATOM 858 N N . ARG A 1 109 ? -20.356 8.052 15.271 1.00 67.69 109 ARG A N 1
ATOM 859 C CA . ARG A 1 109 ? -20.661 9.343 14.656 1.00 67.69 109 ARG A CA 1
ATOM 860 C C . ARG A 1 109 ? -19.399 10.195 14.643 1.00 67.69 109 ARG A C 1
ATOM 862 O O . ARG A 1 109 ? -18.895 10.563 15.701 1.00 67.69 109 ARG A O 1
ATOM 869 N N . LEU A 1 110 ? -18.929 10.540 13.447 1.00 70.69 110 LEU A N 1
ATOM 870 C CA . LEU A 1 110 ? -17.864 11.524 13.281 1.00 70.69 110 LEU A CA 1
ATOM 871 C C . LEU A 1 110 ? -18.309 12.862 13.878 1.00 70.69 110 LEU A C 1
ATOM 873 O O . LEU A 1 110 ? -19.432 13.320 13.650 1.00 70.69 110 LEU A O 1
ATOM 877 N N . SER A 1 111 ? -17.415 13.500 14.634 1.00 81.19 111 SER A N 1
ATOM 878 C CA . SER A 1 111 ? -17.636 14.871 15.097 1.00 81.19 111 SER A CA 1
ATOM 879 C C . SER A 1 111 ? -17.807 15.805 13.894 1.00 81.19 111 SER A C 1
ATOM 881 O O . SER A 1 111 ? -17.176 15.607 12.855 1.00 81.19 111 SER A O 1
ATOM 883 N N . ILE A 1 112 ? -18.616 16.858 14.035 1.00 77.62 112 ILE A N 1
ATOM 884 C CA . ILE A 1 112 ? -18.891 17.845 12.972 1.00 77.62 112 ILE A CA 1
ATOM 885 C C . ILE A 1 112 ? -17.586 18.412 12.386 1.00 77.62 112 ILE A C 1
ATOM 887 O O . ILE A 1 112 ? -17.460 18.576 11.175 1.00 77.62 112 ILE A O 1
ATOM 891 N N . ILE A 1 113 ? -16.576 18.627 13.234 1.00 81.75 113 ILE A N 1
ATOM 892 C CA . ILE A 1 113 ? -15.256 19.125 12.825 1.00 81.75 113 ILE A CA 1
ATOM 893 C C . ILE A 1 113 ? -14.493 18.084 11.985 1.00 81.75 113 ILE A C 1
ATOM 895 O O . ILE A 1 113 ? -13.861 18.434 10.991 1.00 81.75 113 ILE A O 1
ATOM 899 N N . GLN A 1 114 ? -14.577 16.799 12.343 1.00 77.62 114 GLN A N 1
ATOM 900 C CA . GLN A 1 114 ? -13.938 15.714 11.588 1.00 77.62 114 GLN A CA 1
ATOM 901 C C . GLN A 1 114 ? -14.627 15.490 10.243 1.00 77.62 114 GLN A C 1
ATOM 903 O O . GLN A 1 114 ? -13.949 15.309 9.235 1.00 77.62 114 GLN A O 1
ATOM 908 N N . SER A 1 115 ? -15.960 15.564 10.210 1.00 79.56 115 SER A N 1
ATOM 909 C CA . SER A 1 115 ? -16.726 15.483 8.965 1.00 79.56 115 SER A CA 1
ATOM 910 C C . SER A 1 115 ? -16.352 16.614 8.009 1.00 79.56 115 SER A C 1
ATOM 912 O O . SER A 1 115 ? -16.124 16.347 6.834 1.00 79.56 115 SER A O 1
ATOM 914 N N . LEU A 1 116 ? -16.236 17.853 8.506 1.00 83.00 116 LEU A N 1
ATOM 915 C CA . LEU A 1 116 ? -15.813 18.997 7.694 1.00 83.00 116 LEU A CA 1
ATOM 916 C C . LEU A 1 116 ? -14.403 18.804 7.126 1.00 83.00 116 LEU A C 1
ATOM 918 O O . LEU A 1 116 ? -14.189 19.026 5.934 1.00 83.00 116 LEU A O 1
ATOM 922 N N . GLY A 1 117 ? -13.462 18.331 7.949 1.00 81.88 117 GLY A N 1
ATOM 923 C CA . GLY A 1 117 ? -12.107 18.008 7.501 1.00 81.88 117 GLY A CA 1
ATOM 924 C C . GLY A 1 117 ? -12.094 16.952 6.394 1.00 81.88 117 GLY A C 1
ATOM 925 O O . GLY A 1 117 ? -11.467 17.157 5.358 1.00 81.88 117 GLY A O 1
ATOM 926 N N . VAL A 1 118 ? -12.847 15.861 6.565 1.00 79.25 118 VAL A N 1
ATOM 927 C CA . VAL A 1 118 ? -12.979 14.800 5.552 1.00 79.25 118 VAL A CA 1
ATOM 928 C C . VAL A 1 118 ? -13.564 15.3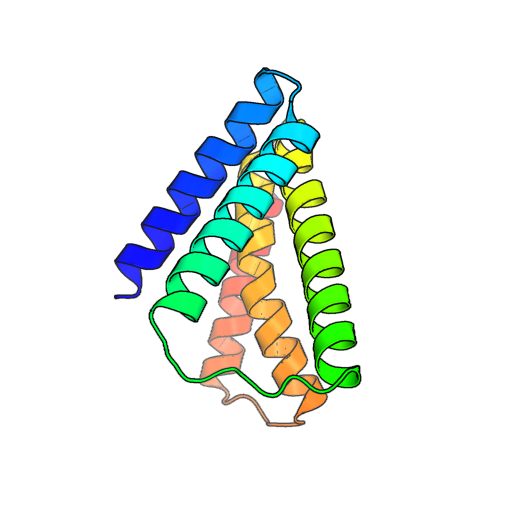52 4.251 1.00 79.25 118 VAL A C 1
ATOM 930 O O . VAL A 1 118 ? -12.986 15.125 3.191 1.00 79.25 118 VAL A O 1
ATOM 933 N N . THR A 1 119 ? -14.657 16.122 4.313 1.00 80.94 119 THR A N 1
ATOM 934 C CA . THR A 1 119 ? -15.285 16.701 3.112 1.00 80.94 119 THR A CA 1
ATOM 935 C C . THR A 1 119 ? -14.375 17.688 2.392 1.00 80.94 119 THR A C 1
ATOM 937 O O . THR A 1 119 ? -14.333 17.686 1.166 1.00 80.94 119 THR A O 1
ATOM 940 N N . LEU A 1 120 ? -13.612 18.493 3.137 1.00 84.56 120 LEU A N 1
ATOM 941 C CA . LEU A 1 120 ? -12.704 19.482 2.567 1.00 84.56 120 LEU A CA 1
ATOM 942 C C . LEU A 1 120 ? -11.542 18.806 1.834 1.00 84.56 120 LEU A C 1
ATOM 944 O O . LEU A 1 120 ? -11.238 19.180 0.708 1.00 84.56 120 LEU A O 1
ATOM 948 N N . VAL A 1 121 ? -10.936 17.772 2.423 1.00 81.50 121 VAL A N 1
ATOM 949 C CA . VAL A 1 121 ? -9.862 17.021 1.755 1.00 81.50 121 VAL A CA 1
ATOM 950 C C . VAL A 1 121 ? -10.402 16.275 0.530 1.00 81.50 121 VAL A C 1
ATOM 952 O O . VAL A 1 121 ? -9.761 16.294 -0.518 1.00 81.50 121 VAL A O 1
ATOM 955 N N . PHE A 1 122 ? -11.593 15.674 0.621 1.00 79.94 122 PHE A N 1
ATOM 956 C CA . PHE A 1 122 ? -12.223 14.993 -0.515 1.00 79.94 122 PHE A CA 1
ATOM 957 C C . PHE A 1 122 ? -12.495 15.958 -1.678 1.00 79.94 122 PHE A C 1
ATOM 959 O O . PHE A 1 122 ? -12.223 15.631 -2.832 1.00 79.94 122 PHE A O 1
ATOM 966 N N . PHE A 1 123 ? -12.973 17.166 -1.369 1.00 81.69 123 PHE A N 1
ATOM 967 C CA . PHE A 1 123 ? -13.215 18.207 -2.363 1.00 81.69 123 PHE A CA 1
ATOM 968 C C . PHE A 1 123 ? -11.911 18.691 -3.004 1.00 81.69 123 PHE A C 1
ATOM 970 O O . PHE A 1 123 ? -11.823 18.734 -4.227 1.00 81.69 123 PHE A O 1
ATOM 977 N N . SER A 1 124 ? -10.872 18.957 -2.206 1.00 79.12 124 SER A N 1
ATOM 978 C CA . SER A 1 124 ? -9.551 19.360 -2.707 1.00 79.12 124 SER A CA 1
ATOM 979 C C . SER A 1 124 ? -8.935 18.317 -3.644 1.00 79.12 124 SER A C 1
ATOM 981 O O . SER A 1 124 ? -8.441 18.660 -4.718 1.00 79.12 124 SER A O 1
ATOM 983 N N . ILE A 1 125 ? -9.002 17.033 -3.276 1.00 77.06 125 ILE A N 1
ATOM 984 C CA . ILE A 1 125 ? -8.519 15.937 -4.127 1.00 77.06 125 ILE A CA 1
ATOM 985 C C . ILE A 1 125 ? -9.352 15.856 -5.417 1.00 77.06 125 ILE A C 1
ATOM 987 O O . ILE A 1 125 ? -8.785 15.752 -6.503 1.00 77.06 125 ILE A O 1
ATOM 991 N N . GLY A 1 126 ? -10.680 15.976 -5.320 1.00 74.62 126 GLY A N 1
ATOM 992 C CA . GLY A 1 126 ? -11.569 15.997 -6.483 1.00 74.62 126 GLY A CA 1
ATOM 993 C C . GLY A 1 126 ? -11.262 17.140 -7.453 1.00 74.62 126 GLY A C 1
ATOM 994 O O . GLY A 1 126 ? -11.215 16.916 -8.659 1.00 74.62 126 GLY A O 1
ATOM 995 N N . THR A 1 127 ? -10.981 18.344 -6.943 1.00 77.88 127 THR A N 1
ATOM 996 C CA . THR A 1 127 ? -10.596 19.488 -7.786 1.00 77.88 127 THR A CA 1
ATOM 997 C C . THR A 1 127 ? -9.250 19.288 -8.473 1.00 77.88 127 THR A C 1
ATOM 999 O O . THR A 1 127 ? -9.101 19.681 -9.624 1.00 77.88 127 THR A O 1
ATOM 1002 N N . LEU A 1 128 ? -8.292 18.637 -7.804 1.00 72.12 128 LEU A N 1
ATOM 1003 C CA . LEU A 1 128 ? -6.970 18.369 -8.369 1.00 72.12 128 LEU A CA 1
ATOM 1004 C C . LEU A 1 128 ? -7.009 17.275 -9.445 1.00 72.12 128 LEU A C 1
ATOM 1006 O O . LEU A 1 128 ? -6.177 17.276 -10.336 1.00 72.12 128 LEU A O 1
ATOM 1010 N N . SER A 1 129 ? -7.981 16.361 -9.376 1.00 66.38 129 SER A N 1
ATOM 1011 C CA . SER A 1 129 ? -8.197 15.340 -10.408 1.00 66.38 129 SER A CA 1
ATOM 1012 C C . SER A 1 129 ? -8.923 15.861 -11.653 1.00 66.38 129 SER A C 1
ATOM 1014 O O . SER A 1 129 ? -9.004 15.133 -12.642 1.00 66.38 129 SER A O 1
ATOM 1016 N N . LEU A 1 130 ? -9.533 17.047 -11.575 1.00 66.31 130 LEU A N 1
ATOM 1017 C CA . LEU A 1 130 ? -10.328 17.639 -12.654 1.00 66.31 130 LEU A CA 1
ATOM 1018 C C . LEU A 1 130 ? -9.528 18.648 -13.498 1.00 66.31 130 LEU A C 1
ATOM 1020 O O . LEU A 1 130 ? -9.969 18.993 -14.594 1.00 66.31 130 LEU A O 1
ATOM 1024 N N . ILE A 1 131 ? -8.385 19.110 -12.980 1.00 58.53 131 ILE A N 1
ATOM 1025 C CA . ILE A 1 131 ? -7.366 19.889 -13.702 1.00 58.53 131 ILE A CA 1
ATOM 1026 C C . ILE A 1 131 ? -6.395 18.928 -14.399 1.00 58.53 131 ILE A C 1
ATOM 1028 O O . ILE A 1 131 ? -5.965 19.273 -15.521 1.00 58.53 131 ILE A O 1
#

Sequence (131 aa):
MVISFSTFFSISFHLGQNQIVIGHEISSNFFARLAAIILLLIFSFRNTHFLKLRPIQIFILIFMGCADTFALTIMVYSGNFSNPELSSVSASTFGLITILLVCIVYRERLSIIQSLGVTLVFFSIGTLSLI

pLDDT: mean 74.01, std 8.1, range [56.19, 87.25]

Radius of gyration: 18.03 Å; chains: 1; bounding box: 37×40×40 Å

Secondary structure (DSSP, 8-state):
-HHHHHHHHHHHHHHHHHTGGGT-HHHHHHHHHHHHHHHHHHHHHHS-------HHHHHHHHHHHHHHHHHHHHHHHGGGSS-THHHHHHHHHHHHHHHHHHHHHH-PPPPHHHHHHHHHHHHHHHHHTT-

Foldseek 3Di:
DVVVVVVVVVVVLVVLLVVVVVVCNVVVLVVVVVVVVVVVVVVVVVDPDPPPDDVVNVVVVVVVVVVVSVLVSVLSVCSVDPCNVLSVLVVVCVVLVVVVVCCVVVVDDDDPVRVVVSVVSVVVSVVVVVD